Protein AF-A0A139AAW8-F1 (afdb_monomer_lite)

Structure (mmCIF, N/CA/C/O backbone):
data_AF-A0A139AAW8-F1
#
_entry.id   AF-A0A139AAW8-F1
#
loop_
_atom_site.group_PDB
_atom_site.id
_atom_site.type_symbol
_atom_site.label_atom_id
_atom_site.label_alt_id
_atom_site.label_comp_id
_atom_site.label_asym_id
_atom_site.label_entity_id
_atom_site.label_seq_id
_atom_site.pdbx_PDB_ins_code
_atom_site.Cartn_x
_atom_site.Cartn_y
_atom_site.Cartn_z
_atom_site.occupancy
_atom_site.B_iso_or_equiv
_atom_site.auth_seq_id
_atom_site.auth_comp_id
_atom_site.auth_asym_id
_atom_site.auth_atom_id
_atom_site.pdbx_PDB_model_num
ATOM 1 N N . GLY A 1 1 ? -18.629 -9.736 0.194 1.00 56.41 1 GLY A N 1
ATOM 2 C CA . GLY A 1 1 ? -17.701 -10.847 0.476 1.00 56.41 1 GLY A CA 1
ATOM 3 C C . GLY A 1 1 ? -18.425 -12.177 0.406 1.00 56.41 1 GLY A C 1
ATOM 4 O O . GLY A 1 1 ? -19.651 -12.161 0.288 1.00 56.41 1 GLY A O 1
ATOM 5 N N . PRO A 1 2 ? -17.709 -13.312 0.470 1.00 57.94 2 PRO A N 1
ATOM 6 C CA . PRO A 1 2 ? -18.352 -14.616 0.620 1.00 57.94 2 PRO A CA 1
ATOM 7 C C . PRO A 1 2 ? -19.255 -14.540 1.862 1.00 57.94 2 PRO A C 1
ATOM 9 O O . PRO A 1 2 ? -18.810 -14.064 2.904 1.00 57.94 2 PRO A O 1
ATOM 12 N N . ASN A 1 3 ? -20.537 -14.894 1.725 1.00 82.50 3 ASN A N 1
ATOM 13 C CA . ASN A 1 3 ? -21.621 -14.741 2.721 1.00 82.50 3 ASN A CA 1
ATOM 14 C C . ASN A 1 3 ? -22.388 -13.402 2.727 1.00 82.50 3 ASN A C 1
ATOM 16 O O . ASN A 1 3 ? -23.089 -13.109 3.691 1.00 82.50 3 ASN A O 1
ATOM 20 N N . GLY A 1 4 ? -22.266 -12.559 1.697 1.00 78.00 4 GLY A N 1
ATOM 21 C CA . GLY A 1 4 ? -23.085 -11.338 1.582 1.00 78.00 4 GLY A CA 1
ATOM 22 C C . GLY A 1 4 ? -22.707 -10.213 2.554 1.00 78.00 4 GLY A C 1
ATOM 23 O O . GLY A 1 4 ? -23.319 -9.149 2.531 1.00 78.00 4 GLY A O 1
ATOM 24 N N . LYS A 1 5 ? -21.660 -10.399 3.370 1.00 79.00 5 LYS A N 1
ATOM 25 C CA . LYS A 1 5 ? -21.095 -9.323 4.191 1.00 79.00 5 LYS A CA 1
ATOM 26 C C . LYS A 1 5 ? -20.531 -8.216 3.306 1.00 79.00 5 LYS A C 1
ATOM 28 O O . LYS A 1 5 ? -19.779 -8.492 2.360 1.00 79.00 5 LYS A O 1
ATOM 33 N N . ILE A 1 6 ? -20.857 -6.976 3.660 1.00 72.75 6 ILE A N 1
ATOM 34 C CA . ILE A 1 6 ? -20.192 -5.790 3.124 1.00 72.75 6 ILE A CA 1
ATOM 35 C C . ILE A 1 6 ? -18.732 -5.867 3.567 1.00 72.75 6 ILE A C 1
ATOM 37 O O . ILE A 1 6 ? -18.440 -6.025 4.751 1.00 72.75 6 ILE A O 1
ATOM 41 N N . LEU A 1 7 ? -17.833 -5.846 2.588 1.00 77.62 7 LEU A N 1
ATOM 42 C CA . LEU A 1 7 ? -16.402 -5.743 2.828 1.00 77.62 7 LEU A CA 1
ATOM 43 C C . LEU A 1 7 ? -16.027 -4.278 2.683 1.00 77.62 7 LEU A C 1
ATOM 45 O O . LEU A 1 7 ? -16.489 -3.615 1.754 1.00 77.62 7 LEU A O 1
ATOM 49 N N . PHE A 1 8 ? -15.186 -3.810 3.591 1.00 78.25 8 PHE A N 1
ATOM 50 C CA . PHE A 1 8 ? -14.603 -2.488 3.508 1.00 78.25 8 PHE A CA 1
ATOM 51 C C . PHE A 1 8 ? -13.167 -2.613 3.015 1.00 78.25 8 PHE A C 1
ATOM 53 O O . PHE A 1 8 ? -12.436 -3.514 3.428 1.00 78.25 8 PHE A O 1
ATOM 60 N N . VAL A 1 9 ? -12.785 -1.724 2.106 1.00 78.44 9 VAL A N 1
ATOM 61 C CA . VAL A 1 9 ? -11.407 -1.569 1.644 1.00 78.44 9 VAL A CA 1
ATOM 62 C C . VAL A 1 9 ? -10.825 -0.377 2.381 1.00 78.44 9 VAL A C 1
ATOM 64 O O . VAL A 1 9 ? -11.455 0.674 2.468 1.00 78.44 9 VAL A O 1
ATOM 67 N N . TYR A 1 10 ? -9.640 -0.533 2.950 1.00 75.50 10 TYR A N 1
ATOM 68 C CA . TYR A 1 10 ? -9.001 0.575 3.638 1.00 75.50 10 TYR A CA 1
ATOM 6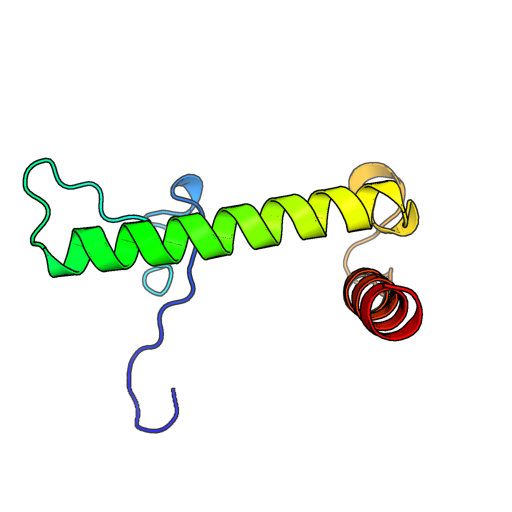9 C C . TYR A 1 10 ? -8.574 1.667 2.645 1.00 75.50 10 TYR A C 1
ATOM 71 O O . TYR A 1 10 ? -8.134 1.364 1.534 1.00 75.50 10 TYR A O 1
ATOM 79 N N . SER A 1 11 ? -8.713 2.935 3.025 1.00 74.19 11 SER A N 1
ATOM 80 C CA . SER A 1 11 ? -8.340 4.060 2.172 1.00 74.19 11 SER A CA 1
ATOM 81 C C . SER A 1 11 ? -7.840 5.264 2.949 1.00 74.19 11 SER A C 1
ATOM 83 O O . SER A 1 11 ? -8.110 5.430 4.139 1.00 74.19 11 SER A O 1
ATOM 85 N N . ASP A 1 12 ? -7.141 6.134 2.226 1.00 74.06 12 ASP A N 1
ATOM 86 C CA . ASP A 1 12 ? -6.691 7.417 2.737 1.00 74.06 12 ASP A CA 1
ATOM 87 C C . ASP A 1 12 ? -7.896 8.317 3.101 1.00 74.06 12 ASP A C 1
ATOM 89 O O . ASP A 1 12 ? -8.885 8.370 2.354 1.00 74.06 12 ASP A O 1
ATOM 93 N N . PRO A 1 13 ? -7.843 9.053 4.232 1.00 72.00 13 PRO A N 1
ATOM 94 C CA . PRO A 1 13 ? -8.911 9.963 4.641 1.00 72.00 13 PRO A CA 1
ATOM 95 C C . PRO A 1 13 ? -9.308 11.009 3.590 1.00 72.00 13 PRO A C 1
ATOM 97 O O . PRO A 1 13 ? -10.432 11.509 3.643 1.00 72.00 13 PRO A O 1
ATOM 100 N N . GLY A 1 14 ? -8.439 11.350 2.638 1.00 76.06 14 GLY A N 1
ATOM 101 C CA . GLY A 1 14 ? -8.731 12.249 1.521 1.00 76.06 14 GLY A CA 1
ATOM 102 C C . GLY A 1 14 ? -9.785 11.709 0.547 1.00 76.06 14 GLY A C 1
ATOM 103 O O . GLY A 1 14 ? -10.429 12.492 -0.153 1.00 76.06 14 GLY A O 1
ATOM 104 N N . TYR A 1 15 ? -10.033 10.396 0.547 1.00 74.00 15 TYR A N 1
ATOM 105 C CA . TYR A 1 15 ? -11.116 9.761 -0.217 1.00 74.00 15 TYR A CA 1
ATOM 106 C C . TYR A 1 15 ? -12.406 9.573 0.595 1.00 74.00 15 TYR A C 1
ATOM 108 O O . TYR A 1 15 ? -13.388 9.027 0.075 1.00 74.00 15 TYR A O 1
ATOM 116 N N . SER A 1 16 ? -12.433 10.034 1.852 1.00 69.25 16 SER A N 1
ATOM 117 C CA . SER A 1 16 ? -13.621 9.937 2.704 1.00 69.25 16 SER A CA 1
ATOM 118 C C . SER A 1 16 ? -14.835 10.633 2.065 1.00 69.25 16 SER A C 1
ATOM 120 O O . SER A 1 16 ? -14.734 11.690 1.444 1.00 69.25 16 SER A O 1
ATOM 122 N N . GLY A 1 17 ? -16.002 9.987 2.157 1.00 67.38 17 GLY A N 1
ATOM 123 C CA . GLY A 1 17 ? -17.283 10.503 1.655 1.00 67.38 17 GLY A CA 1
ATOM 124 C C . GLY A 1 17 ? -17.595 10.229 0.179 1.00 67.38 17 GLY A C 1
ATOM 125 O O . GLY A 1 17 ? -18.765 10.279 -0.194 1.00 67.38 17 GLY A O 1
ATOM 126 N N . LYS A 1 18 ? -16.607 9.882 -0.660 1.00 70.69 18 LYS A N 1
ATOM 127 C CA . LYS A 1 18 ? -16.854 9.544 -2.079 1.00 70.69 18 LYS A CA 1
ATOM 128 C C . LYS A 1 18 ? -17.232 8.081 -2.303 1.00 70.69 18 LYS A C 1
ATOM 130 O O . LYS A 1 18 ? -17.933 7.775 -3.263 1.00 70.69 18 LYS A O 1
ATOM 135 N N . PHE A 1 19 ? -16.790 7.185 -1.422 1.00 77.81 19 PHE A N 1
ATOM 136 C CA . PHE A 1 19 ? -16.977 5.747 -1.590 1.00 77.81 19 PHE A CA 1
ATOM 137 C C . PHE A 1 19 ? -17.374 5.093 -0.257 1.00 77.81 19 PHE A C 1
ATOM 139 O O . PHE A 1 19 ? -16.553 5.022 0.655 1.00 77.81 19 PHE A O 1
ATOM 146 N N . PRO A 1 20 ? -18.615 4.591 -0.119 1.00 74.12 20 PRO A N 1
ATOM 147 C CA . PRO A 1 20 ? -19.138 4.077 1.155 1.00 74.12 20 PRO A CA 1
ATOM 148 C C . PRO A 1 20 ? -18.509 2.749 1.599 1.00 74.12 20 PRO A C 1
ATOM 150 O O . PRO A 1 20 ? -18.687 2.330 2.735 1.00 74.12 20 PRO A O 1
ATOM 153 N N . HIS A 1 21 ? -17.783 2.078 0.707 1.00 81.94 21 HIS A N 1
ATOM 154 C CA . HIS A 1 21 ? -17.033 0.856 0.993 1.00 81.94 21 HIS A CA 1
ATOM 155 C C . HIS A 1 21 ? -15.577 1.142 1.384 1.00 81.94 21 HIS A C 1
ATOM 157 O O . HIS A 1 21 ? -14.836 0.194 1.636 1.00 81.94 21 HIS A O 1
ATOM 163 N N . LEU A 1 22 ? -15.153 2.413 1.428 1.00 82.56 22 LEU A N 1
ATOM 164 C CA . LEU A 1 22 ? -13.829 2.779 1.915 1.00 82.56 22 LEU A CA 1
ATOM 165 C C . LEU A 1 22 ? -13.877 3.085 3.409 1.00 82.56 22 LEU A C 1
ATOM 167 O O . LEU A 1 22 ? -14.627 3.954 3.852 1.00 82.56 22 LEU A O 1
ATOM 171 N N . GLN A 1 23 ? -13.057 2.375 4.175 1.00 80.81 23 GLN A N 1
ATOM 172 C CA . GLN A 1 23 ? -12.885 2.610 5.601 1.00 80.81 23 GLN A CA 1
ATOM 173 C C . GLN A 1 23 ? -11.567 3.337 5.844 1.00 80.81 23 GLN A C 1
ATOM 175 O O . GLN A 1 23 ? -10.556 3.049 5.215 1.00 80.81 23 GLN A O 1
ATOM 180 N N . TYR A 1 24 ? -11.596 4.304 6.747 1.00 81.75 24 TYR A N 1
ATOM 181 C CA . TYR A 1 24 ? -10.470 5.162 7.103 1.00 81.75 24 TYR A CA 1
ATOM 182 C C . TYR A 1 24 ? -10.313 5.162 8.630 1.00 81.75 24 TYR A C 1
ATOM 184 O O . TYR A 1 24 ? -11.232 4.715 9.326 1.00 81.75 24 TYR A O 1
ATOM 192 N N . PRO A 1 25 ? -9.181 5.646 9.177 1.00 83.00 25 PRO A N 1
ATOM 193 C CA . PRO A 1 25 ? -8.961 5.685 10.617 1.00 83.00 25 PRO A CA 1
ATOM 194 C C . PRO A 1 25 ? -10.123 6.345 11.342 1.00 83.00 25 PRO A C 1
ATOM 196 O O . PRO A 1 25 ? -10.591 7.416 10.942 1.00 83.00 25 PRO A O 1
ATOM 199 N N . PHE A 1 26 ? -10.587 5.705 12.412 1.00 83.00 26 PHE A N 1
ATOM 200 C CA . PHE A 1 26 ? -11.651 6.244 13.240 1.00 83.00 26 PHE A CA 1
ATOM 201 C C . PHE A 1 26 ? -11.169 7.556 13.861 1.00 83.00 26 PHE A C 1
ATOM 203 O O . PHE A 1 26 ? -10.256 7.564 14.687 1.00 83.00 26 PHE A O 1
ATOM 210 N N . LYS A 1 27 ? -11.781 8.670 13.451 1.00 72.62 27 LYS A N 1
ATOM 211 C CA . LYS A 1 27 ? -11.522 10.008 13.990 1.00 72.62 27 LYS A CA 1
ATOM 212 C C . LYS A 1 27 ? -12.553 10.295 15.079 1.00 72.62 27 LYS A C 1
ATOM 214 O O . LYS A 1 27 ? -13.580 10.908 14.812 1.00 72.62 27 LYS A O 1
ATOM 219 N N . SER A 1 28 ? -12.315 9.796 16.287 1.00 68.50 28 SER A N 1
ATOM 220 C CA . SER A 1 28 ? -13.164 10.063 17.453 1.00 68.50 28 SER A CA 1
ATOM 221 C C . SER A 1 28 ? -12.313 10.570 18.612 1.00 68.50 28 SER A C 1
ATOM 223 O O . SER A 1 28 ? -11.297 9.964 18.932 1.00 68.50 28 SER A O 1
ATOM 225 N N . ALA A 1 29 ? -12.745 11.656 19.261 1.00 61.03 29 ALA A N 1
ATOM 226 C CA . ALA A 1 29 ? -12.142 12.139 20.507 1.00 61.03 29 ALA A CA 1
ATOM 227 C C . ALA A 1 29 ? -12.383 11.177 21.691 1.00 61.03 29 ALA A C 1
ATOM 229 O O . ALA A 1 29 ? -11.671 11.230 22.687 1.00 61.03 29 ALA A O 1
ATOM 230 N N . PHE A 1 30 ? -13.368 10.282 21.561 1.00 61.00 30 PHE A N 1
ATOM 231 C CA . PHE A 1 30 ? -13.736 9.257 22.537 1.00 61.00 30 PHE A CA 1
ATOM 232 C C . PHE A 1 30 ? -13.817 7.901 21.830 1.00 61.00 30 PHE A C 1
ATOM 234 O O . PHE A 1 30 ? -14.887 7.302 21.704 1.00 61.00 30 PHE A O 1
ATOM 241 N N . SER A 1 31 ? -12.706 7.460 21.244 1.00 65.38 31 SER A N 1
ATOM 242 C CA . SER A 1 31 ? -12.634 6.162 20.574 1.00 65.38 31 SER A CA 1
ATOM 243 C C . SER A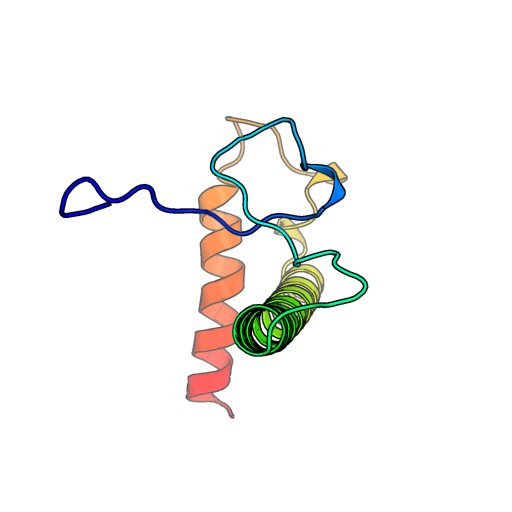 1 31 ? -12.853 5.036 21.584 1.00 65.38 31 SER A C 1
ATOM 245 O O . SER A 1 31 ? -12.121 4.924 22.567 1.00 65.38 31 SER A O 1
ATOM 247 N N . VAL A 1 32 ? -13.860 4.200 21.324 1.00 82.88 32 VAL A N 1
ATOM 248 C CA . VAL A 1 32 ? -14.064 2.934 22.045 1.00 82.88 32 VAL A CA 1
ATOM 249 C C . VAL A 1 32 ? -12.811 2.058 21.884 1.00 82.88 32 VAL A C 1
ATOM 251 O O . VAL A 1 32 ? -12.154 2.151 20.838 1.00 82.88 32 VAL A O 1
ATOM 254 N N . PRO A 1 33 ? -12.448 1.220 22.874 1.00 84.44 33 PRO A N 1
ATOM 255 C CA . PRO A 1 33 ? -11.212 0.433 22.845 1.00 84.44 33 PRO A CA 1
ATOM 256 C C . PRO A 1 33 ? -11.019 -0.358 21.546 1.00 84.44 33 PRO A C 1
ATOM 258 O O . PRO A 1 33 ? -9.915 -0.412 21.007 1.00 84.44 33 PRO A O 1
ATOM 261 N N . GLU A 1 34 ? -12.100 -0.889 20.978 1.00 84.38 34 GLU A N 1
ATOM 262 C CA . GLU A 1 34 ? -12.078 -1.650 19.729 1.00 84.38 34 GLU A CA 1
ATOM 263 C C . GLU A 1 34 ? -11.678 -0.787 18.521 1.00 84.38 34 GLU A C 1
ATOM 265 O O . GLU A 1 34 ? -10.935 -1.241 17.650 1.00 84.38 34 GLU A O 1
ATOM 270 N N . GLN A 1 35 ? -12.123 0.474 18.471 1.00 85.88 35 GLN A N 1
ATOM 271 C CA . GLN A 1 35 ? -11.731 1.419 17.417 1.00 85.88 35 GLN A CA 1
ATOM 272 C C . GLN A 1 35 ? -10.256 1.798 17.531 1.00 85.88 35 GLN A C 1
ATOM 274 O O . GLN A 1 35 ? -9.581 1.947 16.513 1.00 85.88 35 GLN A O 1
ATOM 279 N N . HIS A 1 36 ? -9.751 1.940 18.759 1.00 85.56 36 HIS A N 1
ATOM 280 C CA . HIS A 1 36 ? -8.345 2.243 18.994 1.00 85.56 36 HIS A CA 1
ATOM 281 C C . HIS A 1 36 ? -7.444 1.083 18.558 1.00 85.56 36 HIS A C 1
ATOM 283 O O . HIS A 1 36 ? -6.493 1.304 17.810 1.00 85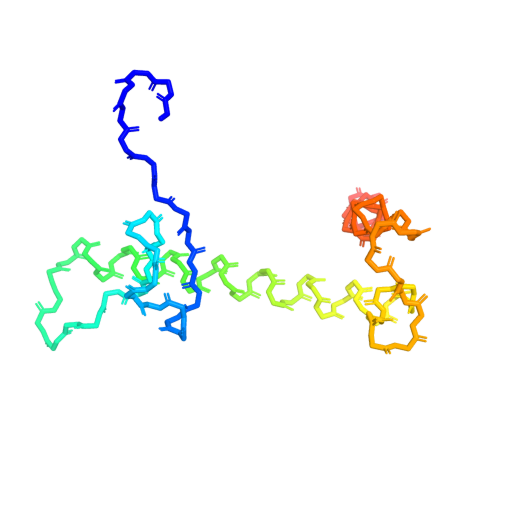.56 36 HIS A O 1
ATOM 289 N N . THR A 1 37 ? -7.776 -0.152 18.944 1.00 86.69 37 THR A N 1
ATOM 290 C CA . THR A 1 37 ? -7.055 -1.347 18.478 1.00 86.69 37 THR A CA 1
ATOM 291 C C . THR A 1 37 ? -7.099 -1.460 16.957 1.00 86.69 37 THR A C 1
ATOM 293 O O . THR A 1 37 ? -6.068 -1.689 16.333 1.00 86.69 37 THR A O 1
ATOM 296 N N . CYS A 1 38 ? -8.258 -1.214 16.337 1.00 84.38 38 CYS A N 1
ATOM 297 C CA . CYS A 1 38 ? -8.369 -1.219 14.880 1.00 84.38 38 CYS A CA 1
ATOM 298 C C . CYS A 1 38 ? -7.461 -0.162 14.226 1.00 84.38 38 CYS A C 1
ATOM 300 O O . CYS A 1 38 ? -6.736 -0.484 13.288 1.00 84.38 38 CYS A O 1
ATOM 302 N N . ASN A 1 39 ? -7.433 1.067 14.750 1.00 85.69 39 ASN A N 1
ATOM 303 C CA . ASN A 1 39 ? -6.532 2.112 14.263 1.00 85.69 39 ASN A CA 1
ATOM 304 C C . ASN A 1 39 ? -5.049 1.737 14.427 1.00 85.69 39 ASN A C 1
ATOM 306 O O . ASN A 1 39 ? -4.266 2.015 13.522 1.00 85.69 39 ASN A O 1
ATOM 310 N N . LEU A 1 40 ? -4.654 1.116 15.544 1.00 86.69 40 LEU A N 1
ATOM 311 C CA . LEU A 1 40 ? -3.268 0.688 15.778 1.00 86.69 40 LEU A CA 1
ATOM 312 C C . LEU A 1 40 ? -2.812 -0.367 14.768 1.00 86.69 40 LEU A C 1
ATOM 314 O O . LEU A 1 40 ? -1.766 -0.199 14.140 1.00 86.69 40 LEU A O 1
ATOM 318 N N . GLU A 1 41 ? -3.615 -1.415 14.580 1.00 85.88 41 GLU A N 1
ATOM 319 C CA . GLU A 1 41 ? -3.353 -2.447 13.572 1.00 85.88 41 GLU A CA 1
ATOM 320 C C . GLU A 1 41 ? -3.261 -1.825 12.175 1.00 85.88 41 GLU A C 1
ATOM 322 O O . GLU A 1 41 ? -2.364 -2.136 11.391 1.00 85.88 41 GLU A O 1
ATOM 327 N N . MET A 1 42 ? -4.153 -0.884 11.865 1.00 82.06 42 MET A N 1
ATOM 328 C CA . MET A 1 42 ? -4.143 -0.193 10.580 1.00 82.06 42 MET A CA 1
ATOM 329 C C . MET A 1 42 ? -2.885 0.648 10.364 1.00 82.06 42 MET A C 1
ATOM 331 O O . MET A 1 42 ? -2.324 0.597 9.274 1.00 82.06 42 MET A O 1
ATOM 335 N N . ILE A 1 43 ? -2.420 1.392 11.372 1.00 84.75 43 ILE A N 1
ATOM 336 C CA . ILE A 1 43 ? -1.186 2.187 11.277 1.00 84.75 43 ILE A CA 1
ATOM 337 C C . ILE A 1 43 ? 0.008 1.280 10.967 1.00 84.75 43 ILE A C 1
ATOM 339 O O . ILE A 1 43 ? 0.815 1.622 10.108 1.00 84.75 43 ILE A O 1
ATOM 343 N N . TRP A 1 44 ? 0.091 0.110 11.604 1.00 87.00 44 TRP A N 1
ATOM 344 C CA . TRP A 1 44 ? 1.147 -0.868 11.338 1.00 87.00 44 TRP A CA 1
ATOM 345 C C . TRP A 1 44 ? 1.174 -1.331 9.881 1.00 87.00 44 TRP A C 1
ATOM 347 O O . TRP A 1 44 ? 2.220 -1.272 9.233 1.00 87.00 44 TRP A O 1
ATOM 357 N N . HIS A 1 45 ? 0.022 -1.733 9.342 1.00 84.31 45 HIS A N 1
ATOM 358 C CA . HIS A 1 45 ? -0.079 -2.137 7.939 1.00 84.31 45 HIS A CA 1
ATOM 359 C C . HIS A 1 45 ? 0.255 -0.980 6.994 1.00 84.31 45 HIS A C 1
ATOM 361 O O . HIS A 1 45 ? 0.913 -1.186 5.978 1.00 84.31 45 HIS A O 1
ATOM 367 N N . TRP A 1 46 ? -0.166 0.240 7.333 1.00 84.06 46 TRP A N 1
ATOM 368 C CA . TRP A 1 46 ? 0.092 1.419 6.512 1.00 84.06 46 TRP A CA 1
ATOM 369 C C . TRP A 1 46 ? 1.574 1.769 6.452 1.00 84.06 46 TRP A C 1
ATOM 371 O O . TRP A 1 46 ? 2.108 1.984 5.369 1.00 84.06 46 TRP A O 1
ATOM 381 N N . ILE A 1 47 ? 2.245 1.749 7.604 1.00 88.56 47 ILE A N 1
ATOM 382 C CA . ILE A 1 47 ? 3.693 1.931 7.695 1.00 88.56 47 ILE A CA 1
ATOM 383 C C . ILE A 1 47 ? 4.393 0.876 6.835 1.00 88.56 47 ILE A C 1
ATOM 385 O O . ILE A 1 47 ? 5.219 1.239 6.005 1.00 88.56 47 ILE A O 1
ATOM 389 N N . CYS A 1 48 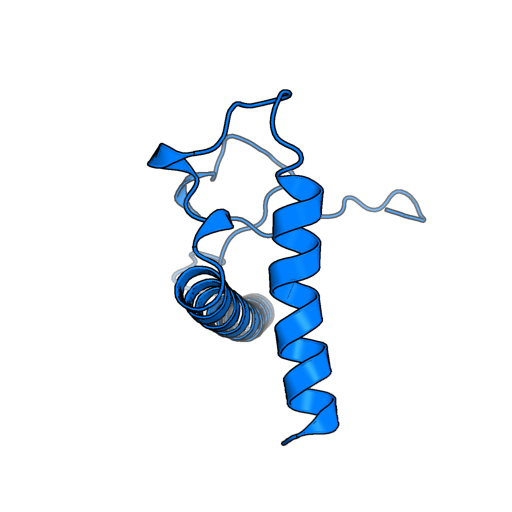? 4.031 -0.403 6.981 1.00 86.94 48 CYS A N 1
ATOM 390 C CA . CYS A 1 48 ? 4.619 -1.489 6.194 1.00 86.94 48 CYS A CA 1
ATOM 391 C C . CYS A 1 48 ? 4.502 -1.234 4.681 1.00 86.94 48 CYS A C 1
ATOM 393 O O . CYS A 1 48 ? 5.508 -1.222 3.976 1.00 86.94 48 CYS A O 1
ATOM 395 N N . VAL A 1 49 ? 3.291 -0.926 4.204 1.00 85.12 49 VAL A N 1
ATOM 396 C CA . VAL A 1 49 ? 3.031 -0.655 2.783 1.00 85.12 49 VAL A CA 1
ATOM 397 C C . VAL A 1 49 ? 3.801 0.568 2.282 1.00 85.12 49 VAL A C 1
ATOM 399 O O . VAL A 1 49 ? 4.369 0.512 1.195 1.00 85.12 49 VAL A O 1
ATOM 402 N N . GLU A 1 50 ? 3.851 1.664 3.043 1.00 88.31 50 GLU A N 1
ATOM 403 C CA . GLU A 1 50 ? 4.594 2.870 2.647 1.00 88.31 50 GLU A CA 1
ATOM 404 C C . GLU A 1 50 ? 6.102 2.602 2.534 1.00 88.31 50 GLU A C 1
ATOM 406 O O . GLU A 1 50 ? 6.744 3.063 1.586 1.00 88.31 50 GLU A O 1
ATOM 411 N N . TRP A 1 51 ? 6.671 1.812 3.450 1.00 88.94 51 TRP A N 1
ATOM 412 C CA . TRP A 1 51 ? 8.079 1.411 3.380 1.00 88.94 51 TRP A CA 1
ATOM 413 C C . TRP A 1 51 ? 8.361 0.491 2.191 1.00 88.94 51 TRP A C 1
ATOM 415 O O . TRP A 1 51 ? 9.301 0.750 1.433 1.00 88.94 51 TRP A O 1
ATOM 425 N N . GLU A 1 52 ? 7.545 -0.546 1.992 1.00 86.69 52 GLU A N 1
ATOM 426 C CA . GLU A 1 52 ? 7.670 -1.458 0.848 1.00 86.69 52 GLU A CA 1
ATOM 427 C C . GLU A 1 52 ? 7.527 -0.706 -0.480 1.00 86.69 52 GLU A C 1
ATOM 429 O O . GLU A 1 52 ? 8.326 -0.890 -1.400 1.00 86.69 52 GLU A O 1
ATOM 434 N N . TRP A 1 53 ? 6.557 0.205 -0.570 1.00 87.25 53 TRP A N 1
ATOM 435 C CA . TRP A 1 53 ? 6.348 1.043 -1.745 1.00 87.25 53 TRP A CA 1
ATOM 436 C C . TRP A 1 53 ? 7.509 2.009 -1.988 1.00 87.25 53 TRP A C 1
ATOM 438 O O . TRP A 1 53 ? 7.918 2.221 -3.134 1.00 87.25 53 TRP A O 1
ATOM 448 N N . GLY A 1 54 ? 8.061 2.590 -0.921 1.00 89.31 54 GLY A N 1
ATOM 449 C CA . GLY A 1 54 ? 9.273 3.401 -0.976 1.00 89.31 54 GLY A CA 1
ATOM 450 C C . GLY A 1 54 ? 10.433 2.627 -1.601 1.00 89.31 54 GLY A C 1
ATOM 451 O O . GLY A 1 54 ? 10.999 3.084 -2.595 1.00 89.31 54 GLY A O 1
ATOM 452 N N . LYS A 1 55 ? 10.715 1.425 -1.086 1.00 89.06 55 LYS A N 1
ATOM 453 C CA . LYS A 1 55 ? 11.761 0.529 -1.604 1.00 89.06 55 LYS A CA 1
ATOM 454 C C . LYS A 1 55 ? 11.518 0.154 -3.067 1.00 89.06 55 LYS A C 1
ATOM 456 O O . LYS A 1 55 ? 12.411 0.325 -3.895 1.00 89.06 55 LYS A O 1
ATOM 461 N N . ALA A 1 56 ? 10.300 -0.269 -3.405 1.00 89.56 56 ALA A N 1
ATOM 462 C CA . ALA A 1 56 ? 9.945 -0.667 -4.764 1.00 89.56 56 ALA A CA 1
ATOM 463 C C . ALA A 1 56 ? 10.165 0.472 -5.773 1.00 89.56 56 ALA A C 1
ATOM 465 O O . ALA A 1 56 ? 10.744 0.249 -6.833 1.00 89.56 56 ALA A O 1
ATOM 466 N N . LYS A 1 57 ? 9.777 1.712 -5.446 1.00 87.69 57 LYS A N 1
ATOM 467 C CA . LYS A 1 57 ? 10.032 2.872 -6.321 1.00 87.69 57 LYS A CA 1
ATOM 468 C C . LYS A 1 57 ? 11.518 3.203 -6.463 1.00 87.69 57 LYS A C 1
ATOM 470 O O . LYS A 1 57 ? 11.926 3.671 -7.522 1.00 87.69 57 LYS A O 1
ATOM 475 N N . THR A 1 58 ? 12.314 2.996 -5.415 1.00 88.88 58 THR A N 1
ATOM 476 C CA . THR A 1 58 ? 13.764 3.229 -5.456 1.00 88.88 58 THR A CA 1
ATOM 477 C C . THR A 1 58 ? 14.485 2.190 -6.314 1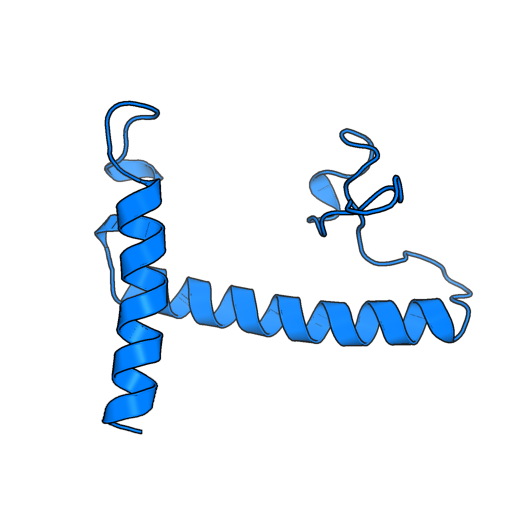.00 88.88 58 THR A C 1
ATOM 479 O O . THR A 1 58 ? 15.389 2.546 -7.066 1.00 88.88 58 THR A O 1
ATOM 482 N N . GLU A 1 59 ? 14.088 0.922 -6.228 1.00 89.62 59 GLU A N 1
ATOM 483 C CA . GLU A 1 59 ? 14.734 -0.183 -6.951 1.00 89.62 59 GLU A CA 1
ATOM 484 C C . GLU A 1 59 ? 14.230 -0.319 -8.397 1.00 89.62 59 GLU A C 1
ATOM 486 O O . GLU A 1 59 ? 14.990 -0.684 -9.296 1.00 89.62 59 GLU A O 1
ATOM 491 N N . PHE A 1 60 ? 12.961 0.016 -8.647 1.00 90.19 60 PHE A N 1
ATOM 492 C CA . PHE A 1 60 ? 12.304 -0.149 -9.942 1.00 90.19 60 PHE A CA 1
ATOM 493 C C . PHE A 1 60 ? 11.835 1.198 -10.498 1.00 90.19 60 PHE A C 1
ATOM 495 O O . PHE A 1 60 ? 10.676 1.586 -10.348 1.00 90.19 60 PHE A O 1
ATOM 502 N N . ALA A 1 61 ? 12.710 1.873 -11.251 1.00 87.50 61 ALA A N 1
ATOM 503 C CA . ALA A 1 61 ? 12.398 3.143 -11.924 1.00 87.50 61 ALA A CA 1
ATOM 504 C C . ALA A 1 61 ? 11.172 3.069 -12.862 1.00 87.50 61 ALA A C 1
ATOM 506 O O . ALA A 1 61 ? 10.528 4.078 -13.134 1.00 87.50 61 ALA A O 1
ATOM 507 N N . ILE A 1 62 ? 10.806 1.866 -13.325 1.00 84.12 62 ILE A N 1
ATOM 508 C CA . ILE A 1 62 ? 9.595 1.622 -14.121 1.00 84.12 62 ILE A CA 1
ATOM 509 C C . ILE A 1 62 ? 8.296 1.925 -13.357 1.00 84.12 62 ILE A C 1
ATOM 511 O O . ILE A 1 62 ? 7.249 2.069 -13.973 1.00 84.12 62 ILE A O 1
ATOM 515 N N . LEU A 1 63 ? 8.324 2.044 -12.030 1.00 85.88 63 LEU A N 1
ATOM 516 C CA . LEU A 1 63 ? 7.151 2.451 -11.257 1.00 85.88 63 LEU A CA 1
ATOM 517 C C . LEU A 1 63 ? 6.925 3.963 -11.241 1.00 85.88 63 LEU A C 1
ATOM 519 O O . LEU A 1 63 ? 5.900 4.407 -10.716 1.00 85.88 63 LEU A O 1
ATOM 523 N N . ASP A 1 64 ? 7.835 4.760 -11.810 1.00 81.00 64 ASP A N 1
ATOM 524 C CA . ASP A 1 64 ? 7.641 6.201 -11.889 1.00 81.00 64 ASP A CA 1
ATOM 525 C C . ASP A 1 64 ? 6.548 6.547 -12.918 1.00 81.00 64 ASP A C 1
ATOM 527 O O . ASP A 1 64 ? 6.736 6.592 -14.141 1.00 81.00 64 ASP A O 1
ATOM 531 N N . TRP A 1 65 ? 5.337 6.713 -12.390 1.00 67.88 65 TRP A N 1
ATOM 532 C CA . TRP A 1 65 ? 4.103 6.773 -13.165 1.00 67.88 65 TRP A CA 1
ATOM 533 C C . TRP A 1 65 ? 3.986 8.055 -13.990 1.00 67.88 65 TRP A C 1
ATOM 535 O O . TRP A 1 65 ? 3.401 8.035 -15.073 1.00 67.88 65 TRP A O 1
ATOM 545 N N . TRP A 1 66 ? 4.553 9.166 -13.503 1.00 66.00 66 TRP A N 1
ATOM 546 C CA . TRP A 1 66 ? 4.308 10.483 -14.094 1.00 66.00 66 TRP A CA 1
ATOM 547 C C . TRP A 1 66 ? 5.072 10.714 -15.402 1.00 66.00 66 TRP A C 1
ATOM 549 O O . TRP A 1 66 ? 4.624 11.506 -16.229 1.00 66.00 66 TRP A O 1
ATOM 559 N N . GLN A 1 67 ? 6.188 10.009 -15.617 1.00 63.31 67 GLN A N 1
ATOM 560 C CA . GLN A 1 67 ? 7.036 10.211 -16.799 1.00 63.31 67 GLN A CA 1
ATOM 561 C C . GLN A 1 67 ? 6.837 9.165 -17.897 1.00 63.31 67 GLN A C 1
ATOM 563 O O . GLN A 1 67 ? 7.090 9.469 -19.062 1.00 63.31 67 GLN A O 1
ATOM 568 N N . MET A 1 68 ? 6.418 7.937 -17.562 1.00 65.38 68 MET A N 1
ATOM 569 C CA . MET A 1 68 ? 6.623 6.793 -18.469 1.00 65.38 68 MET A CA 1
ATOM 570 C C . MET A 1 68 ? 5.376 5.974 -18.817 1.00 65.38 68 MET A C 1
ATOM 572 O O . MET A 1 68 ? 5.428 5.172 -19.751 1.00 65.38 68 MET A O 1
ATOM 576 N N . HIS A 1 69 ? 4.247 6.169 -18.128 1.00 76.81 69 HIS A N 1
ATOM 577 C CA . HIS A 1 69 ? 3.105 5.259 -18.246 1.00 76.81 69 HIS A CA 1
ATOM 578 C C . HIS A 1 69 ? 1.880 5.910 -18.879 1.00 76.81 69 HIS A C 1
ATOM 580 O O . HIS A 1 69 ? 1.438 6.990 -18.495 1.00 76.81 69 HIS A O 1
ATOM 586 N N . LYS A 1 70 ? 1.294 5.207 -19.851 1.00 79.62 70 LYS A N 1
ATOM 587 C CA . LYS A 1 70 ? 0.015 5.571 -20.458 1.00 79.62 70 LYS A CA 1
ATOM 588 C C . LYS A 1 70 ? -1.060 4.609 -19.962 1.00 79.62 70 LYS A C 1
ATOM 590 O O . LYS A 1 70 ? -0.934 3.391 -20.109 1.00 79.62 70 LYS A O 1
ATOM 595 N N . VAL A 1 71 ? -2.127 5.163 -19.390 1.00 77.50 71 VAL A N 1
ATOM 596 C CA . VAL A 1 71 ? -3.300 4.402 -18.935 1.00 77.50 71 VAL A CA 1
ATOM 597 C C . VAL A 1 71 ? -3.831 3.553 -20.099 1.00 77.50 71 VAL A C 1
ATOM 599 O O . VAL A 1 71 ? -3.996 4.062 -21.203 1.00 77.50 71 VAL A O 1
ATOM 602 N N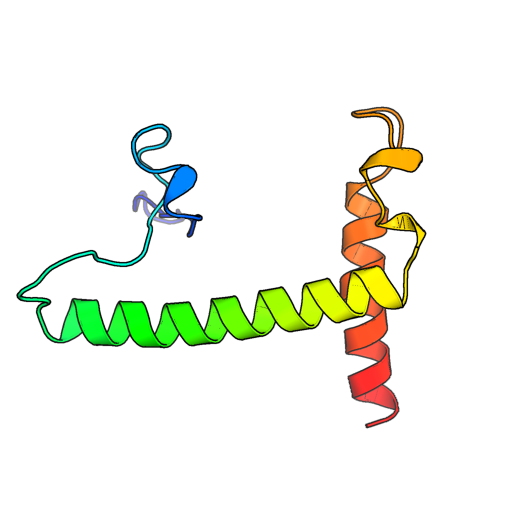 . LEU A 1 72 ? -4.046 2.254 -19.852 1.00 80.00 72 LEU A N 1
ATOM 603 C CA . LEU A 1 72 ? -4.468 1.226 -20.826 1.00 80.00 72 LEU A CA 1
ATOM 604 C C . LEU A 1 72 ? -3.468 0.863 -21.942 1.00 80.00 72 LEU A C 1
ATOM 606 O O . LEU A 1 72 ? -3.772 -0.012 -22.748 1.00 80.00 72 LEU A O 1
ATOM 610 N N . LEU A 1 73 ? -2.286 1.480 -21.995 1.00 84.50 73 LEU A N 1
ATOM 611 C CA . LEU A 1 73 ? -1.278 1.219 -23.037 1.00 84.50 73 LEU A CA 1
ATOM 612 C C . LEU A 1 73 ? 0.031 0.651 -22.482 1.00 84.50 73 LEU A C 1
ATOM 614 O O . LEU A 1 73 ? 0.797 0.035 -23.218 1.00 84.50 73 LEU A O 1
ATOM 618 N N . SER A 1 74 ? 0.281 0.841 -21.191 1.00 84.00 74 SER A N 1
ATOM 619 C CA . SER A 1 74 ? 1.413 0.253 -20.485 1.00 84.00 74 SER A CA 1
ATOM 620 C C . SER A 1 74 ? 0.912 -0.850 -19.543 1.00 84.00 74 SER A C 1
ATOM 622 O O . SER A 1 74 ? -0.116 -0.650 -18.886 1.00 84.00 74 SER A O 1
ATOM 624 N N . PRO A 1 75 ? 1.616 -1.992 -19.411 1.00 89.12 75 PRO A N 1
ATOM 625 C CA . PRO A 1 75 ? 1.212 -3.086 -18.526 1.00 89.12 75 PRO A CA 1
ATOM 626 C C . PRO A 1 75 ? 1.567 -2.769 -17.061 1.00 89.12 75 PRO A C 1
ATOM 628 O O . PRO A 1 75 ? 2.255 -3.527 -16.383 1.00 89.12 75 PRO A O 1
ATOM 631 N N . ILE A 1 76 ? 1.072 -1.634 -16.559 1.00 86.19 76 ILE A N 1
ATOM 632 C CA . ILE A 1 76 ? 1.395 -1.082 -15.238 1.00 86.19 76 ILE A CA 1
ATOM 633 C C . ILE A 1 76 ? 1.087 -2.057 -14.100 1.00 86.19 76 ILE A C 1
ATOM 635 O O . ILE A 1 76 ? 1.859 -2.161 -13.154 1.00 86.19 76 ILE A O 1
ATOM 639 N N . ALA A 1 77 ? -0.008 -2.811 -14.218 1.00 86.19 77 ALA A N 1
ATOM 640 C CA . ALA A 1 77 ? -0.382 -3.814 -13.229 1.00 86.19 77 ALA A CA 1
ATOM 641 C C . ALA A 1 77 ? 0.687 -4.911 -13.112 1.00 86.19 77 ALA A C 1
ATOM 643 O O . ALA A 1 77 ? 1.031 -5.317 -12.007 1.00 86.19 77 ALA A O 1
ATOM 644 N N . LEU A 1 78 ? 1.257 -5.345 -14.242 1.00 91.31 78 LEU A N 1
ATOM 645 C CA . LEU A 1 78 ? 2.324 -6.342 -14.253 1.00 91.31 78 LEU A CA 1
ATOM 646 C C . LEU A 1 78 ? 3.602 -5.780 -13.627 1.00 91.31 78 LEU A C 1
ATOM 648 O O . LEU A 1 78 ? 4.205 -6.446 -12.791 1.00 91.31 78 LEU A O 1
ATOM 652 N N . TYR A 1 79 ? 3.988 -4.553 -13.994 1.00 90.38 79 TYR A N 1
ATOM 653 C CA . TYR A 1 79 ? 5.171 -3.900 -13.431 1.00 90.38 79 TYR A CA 1
ATOM 654 C C . TYR A 1 79 ? 5.070 -3.756 -11.916 1.00 90.38 79 TYR A C 1
ATOM 656 O O . TYR A 1 79 ? 6.000 -4.151 -11.221 1.00 90.38 79 TYR A O 1
ATOM 664 N N . PHE A 1 80 ? 3.918 -3.296 -11.421 1.00 88.62 80 PHE A N 1
ATOM 665 C CA . PHE A 1 80 ? 3.626 -3.209 -9.993 1.00 88.62 80 PHE A CA 1
ATOM 666 C C . PHE A 1 80 ? 3.723 -4.575 -9.298 1.00 88.62 80 PHE A C 1
ATOM 668 O O . PHE A 1 80 ? 4.376 -4.702 -8.266 1.00 88.62 80 PHE A O 1
ATOM 675 N N . CYS A 1 81 ? 3.115 -5.626 -9.858 1.00 92.19 81 CYS A N 1
ATOM 676 C CA . CYS A 1 81 ? 3.197 -6.962 -9.264 1.00 92.19 81 CYS A CA 1
ATOM 677 C C . CYS A 1 81 ? 4.644 -7.467 -9.187 1.00 92.19 81 CYS A C 1
ATOM 679 O O . CYS A 1 81 ? 5.078 -7.934 -8.135 1.00 92.19 81 CYS A O 1
ATOM 681 N N . CYS A 1 82 ? 5.407 -7.357 -10.277 1.00 93.56 82 CYS A N 1
ATOM 682 C CA . CYS A 1 82 ? 6.797 -7.807 -10.308 1.00 93.56 82 CYS A CA 1
ATOM 683 C C . CYS A 1 82 ? 7.676 -7.029 -9.320 1.00 93.56 82 CYS A C 1
ATOM 685 O O . CYS A 1 82 ? 8.461 -7.644 -8.603 1.00 93.56 82 CYS A O 1
ATOM 687 N N . SER A 1 83 ? 7.524 -5.707 -9.243 1.00 91.31 83 SER A N 1
ATOM 688 C CA . SER A 1 83 ? 8.336 -4.856 -8.368 1.00 91.31 83 SER A CA 1
ATOM 689 C C . SER A 1 83 ? 8.072 -5.048 -6.877 1.00 91.31 83 SER A C 1
ATOM 691 O O . SER A 1 83 ? 8.898 -4.648 -6.072 1.00 91.31 83 SER A O 1
ATOM 693 N N . ILE A 1 84 ? 6.928 -5.624 -6.499 1.00 91.31 84 ILE A N 1
ATOM 694 C CA . ILE A 1 84 ? 6.636 -5.982 -5.103 1.00 91.31 84 ILE A CA 1
ATOM 695 C C . ILE A 1 84 ? 7.101 -7.413 -4.804 1.00 91.31 84 ILE A C 1
ATOM 697 O O . ILE A 1 84 ? 7.706 -7.675 -3.769 1.00 91.31 84 ILE A O 1
ATOM 701 N N . LEU A 1 85 ? 6.865 -8.355 -5.722 1.00 92.62 85 LEU A N 1
ATOM 702 C CA . LEU A 1 85 ? 7.189 -9.766 -5.494 1.00 92.62 85 LEU A CA 1
ATOM 703 C C . LEU A 1 85 ? 8.692 -10.060 -5.542 1.00 92.62 85 LEU A C 1
ATOM 705 O O . LEU A 1 85 ? 9.167 -10.890 -4.769 1.00 92.62 85 LEU A O 1
ATOM 709 N N . LEU A 1 86 ? 9.439 -9.413 -6.441 1.00 92.69 86 LEU A N 1
ATOM 710 C CA . LEU A 1 86 ? 10.869 -9.681 -6.608 1.00 92.69 86 LEU A CA 1
ATOM 711 C C . LEU A 1 86 ? 11.698 -9.271 -5.378 1.00 92.69 86 LEU A C 1
ATOM 713 O O . LEU A 1 86 ? 12.501 -10.097 -4.947 1.00 92.69 86 LEU A O 1
ATOM 717 N N . PRO A 1 87 ? 11.498 -8.089 -4.757 1.00 89.50 87 PRO A N 1
ATOM 718 C CA . PRO A 1 87 ? 12.168 -7.747 -3.501 1.00 89.50 87 PRO A CA 1
ATOM 719 C C . PRO A 1 87 ? 11.841 -8.711 -2.372 1.00 89.50 87 PRO A C 1
ATOM 721 O O . PRO A 1 87 ? 12.746 -9.122 -1.656 1.00 89.50 87 PRO A O 1
ATOM 724 N N . ASN A 1 88 ? 10.576 -9.125 -2.248 1.00 87.12 88 ASN A N 1
ATOM 725 C CA . ASN A 1 88 ? 10.167 -10.078 -1.217 1.00 87.12 88 ASN A CA 1
ATOM 726 C C . ASN A 1 88 ? 10.853 -11.434 -1.421 1.00 87.12 88 ASN A C 1
ATOM 728 O O . ASN A 1 88 ? 11.406 -11.993 -0.479 1.00 87.12 88 ASN A O 1
ATOM 732 N N . ALA A 1 89 ? 10.886 -11.934 -2.660 1.00 91.75 89 ALA A N 1
ATOM 733 C CA . ALA A 1 89 ? 11.599 -13.162 -2.996 1.00 91.75 89 ALA A CA 1
ATOM 734 C C . ALA A 1 89 ? 13.111 -13.040 -2.748 1.00 91.75 89 ALA A C 1
ATOM 736 O O . ALA A 1 89 ? 13.719 -13.974 -2.233 1.00 91.75 89 ALA A O 1
ATOM 737 N N . HIS A 1 90 ? 13.711 -11.896 -3.085 1.00 90.69 90 HIS A N 1
ATOM 738 C CA . HIS A 1 90 ? 15.123 -11.627 -2.828 1.00 90.69 90 HIS A CA 1
ATOM 739 C C . HIS A 1 90 ? 15.428 -11.625 -1.324 1.00 90.69 90 HIS A C 1
ATOM 741 O O . HIS A 1 90 ? 16.355 -12.308 -0.899 1.00 90.69 90 HIS A O 1
ATOM 747 N N . THR A 1 91 ? 14.629 -10.927 -0.513 1.00 88.38 91 THR A N 1
ATOM 748 C CA . THR A 1 91 ? 14.752 -10.946 0.951 1.00 88.38 91 THR A CA 1
ATOM 749 C C . THR A 1 91 ? 14.633 -12.372 1.492 1.00 88.38 91 THR A C 1
ATOM 751 O O . THR A 1 91 ? 15.502 -12.788 2.237 1.00 88.38 91 THR A O 1
ATOM 754 N N . CYS A 1 92 ? 13.663 -13.181 1.049 1.00 90.50 92 CYS A N 1
ATOM 755 C CA . CYS A 1 92 ? 13.547 -14.577 1.499 1.00 90.50 92 CYS A CA 1
ATOM 756 C C . CYS A 1 92 ? 14.742 -15.481 1.140 1.00 90.50 92 CYS A C 1
ATOM 758 O O . CYS A 1 92 ? 14.882 -16.554 1.727 1.00 90.50 92 CYS A O 1
ATOM 760 N N . LEU A 1 93 ? 15.537 -15.120 0.128 1.00 93.56 93 LEU A N 1
ATOM 761 C CA . LEU A 1 93 ? 16.665 -15.926 -0.349 1.00 93.56 93 LEU A CA 1
ATOM 762 C C . LEU A 1 93 ? 18.015 -15.475 0.217 1.00 93.56 93 LEU A C 1
ATOM 764 O O . LEU A 1 93 ? 18.930 -16.296 0.294 1.00 93.56 93 LEU A O 1
ATOM 768 N N . TYR A 1 94 ? 18.157 -14.192 0.546 1.00 90.31 94 TYR A N 1
ATOM 769 C CA . TYR A 1 94 ? 19.452 -13.571 0.835 1.00 90.31 94 TYR A CA 1
ATOM 770 C C . TYR A 1 94 ? 19.517 -12.827 2.176 1.00 90.31 94 TYR A C 1
ATOM 772 O O . TYR A 1 94 ? 20.608 -12.389 2.544 1.00 90.31 94 TYR A O 1
ATOM 780 N N . GLU A 1 95 ? 18.405 -12.707 2.905 1.00 66.81 95 GLU A N 1
ATOM 781 C CA . GLU A 1 95 ? 18.348 -12.230 4.297 1.00 66.81 95 GLU A CA 1
ATOM 782 C C . GLU A 1 95 ? 17.805 -13.321 5.229 1.00 66.81 95 GLU A C 1
ATOM 784 O O . GLU A 1 95 ? 18.363 -13.451 6.343 1.00 66.81 95 GLU A O 1
#

Sequence (95 aa):
GPNGKILFVYSDPGYSGKFPHLQYPFKSAFSVPEQHTCNLEMIWHWICVEWEWGKAKTEFAILDWWQMHKVLLSPIALYFCCSILLPNAHTCLYE

pLDDT: mean 81.64, std 8.84, range [56.41, 93.56]

Organism: Gonapodya prolifera (strain JEL478) (NCBI:txid1344416)

Secondary structure (DSSP, 8-state):
-TTSPPPPEE--GGGTTT-TTEE-----TT--HHHHHHHHHHHHHHHHHHHHHHHHHHH-GGG-HHHH--TTTS-HHHHHHHHHHHHHHHHHHH-

Radius of gyration: 17.25 Å; chains: 1; bounding box: 42×28×46 Å

Foldseek 3Di:
DVPPDLAADEDDCVCPPVDPSYDYQDPDPDDDPVSVVVNVVVVVVVVVVVVLVVQLVVVQVVQPPPPDDDVPPDPNVVSVVCSNVVVVVVVVVPD